Protein AF-A0A847FHI9-F1 (afdb_monomer_lite)

Radius of gyration: 24.04 Å; chains: 1; bounding box: 52×28×70 Å

pLDDT: mean 83.25, std 12.74, range [39.03, 94.62]

Structure (mmCIF, N/CA/C/O backbone):
data_AF-A0A847FHI9-F1
#
_entry.id   AF-A0A847FHI9-F1
#
loop_
_atom_site.group_PDB
_atom_site.id
_atom_site.type_symbol
_atom_site.label_atom_id
_atom_site.label_alt_id
_atom_site.label_comp_id
_atom_site.label_asym_id
_atom_site.label_entity_id
_atom_site.label_seq_id
_atom_site.pdbx_PDB_ins_code
_atom_site.Cartn_x
_atom_site.Cartn_y
_atom_site.Cartn_z
_atom_site.occupancy
_atom_site.B_iso_or_equiv
_atom_site.auth_seq_id
_atom_site.auth_comp_id
_atom_site.auth_asym_id
_atom_site.auth_atom_id
_atom_site.pdbx_PDB_model_num
ATOM 1 N N . MET A 1 1 ? -22.831 -19.021 12.401 1.00 39.03 1 MET A N 1
ATOM 2 C CA . MET A 1 1 ? -21.735 -19.438 11.482 1.00 39.03 1 MET A CA 1
ATOM 3 C C . MET A 1 1 ? -21.171 -18.267 10.655 1.00 39.03 1 MET A C 1
ATOM 5 O O . MET A 1 1 ? -21.145 -18.320 9.431 1.00 39.03 1 MET A O 1
ATOM 9 N N . LYS A 1 2 ? -20.682 -17.192 11.287 1.00 46.34 2 LYS A N 1
ATOM 10 C CA . LYS A 1 2 ? -20.332 -15.939 10.591 1.00 46.34 2 LYS A CA 1
ATOM 11 C C . LYS A 1 2 ? -18.911 -15.494 10.949 1.00 46.34 2 LYS A C 1
ATOM 13 O O . LYS A 1 2 ? -18.795 -14.559 11.717 1.00 46.34 2 LYS A O 1
ATOM 18 N N . ASN A 1 3 ? -17.845 -16.168 10.475 1.00 46.00 3 ASN A N 1
ATOM 19 C CA . ASN A 1 3 ? -16.511 -15.517 10.475 1.00 46.00 3 ASN A CA 1
ATOM 20 C C . ASN A 1 3 ? -15.322 -16.161 9.726 1.00 46.00 3 ASN A C 1
ATOM 22 O O . ASN A 1 3 ? -14.191 -15.741 9.945 1.00 46.00 3 ASN A O 1
ATOM 26 N N . ARG A 1 4 ? -15.486 -17.137 8.820 1.00 48.84 4 ARG A N 1
ATOM 27 C CA . ARG A 1 4 ? -14.307 -17.654 8.076 1.00 48.84 4 ARG A CA 1
ATOM 28 C C . ARG A 1 4 ? -13.876 -16.791 6.879 1.00 48.84 4 ARG A C 1
ATOM 30 O O . ARG A 1 4 ? -12.725 -16.875 6.467 1.00 48.84 4 ARG A O 1
ATOM 37 N N . ARG A 1 5 ? -14.748 -15.921 6.346 1.00 48.12 5 ARG A N 1
ATOM 38 C CA . ARG A 1 5 ? -14.414 -15.066 5.186 1.00 48.12 5 ARG A CA 1
ATOM 39 C C . ARG A 1 5 ? -13.543 -13.853 5.550 1.00 48.12 5 ARG A C 1
ATOM 41 O O . ARG A 1 5 ? -12.655 -13.516 4.778 1.00 48.12 5 ARG A O 1
ATOM 48 N N . SER A 1 6 ? -13.730 -13.225 6.714 1.00 48.16 6 SER A N 1
ATOM 49 C CA . SER A 1 6 ? -12.984 -12.006 7.094 1.00 48.16 6 SER A CA 1
ATOM 50 C C . SER A 1 6 ? -11.483 -12.261 7.292 1.00 48.16 6 SER A C 1
ATOM 52 O O . SER A 1 6 ? -10.657 -11.447 6.883 1.00 48.16 6 SER A O 1
ATOM 54 N N . MET A 1 7 ? -11.126 -13.430 7.832 1.00 43.97 7 MET A N 1
ATOM 55 C CA . MET A 1 7 ? -9.736 -13.842 8.047 1.00 43.97 7 MET A CA 1
ATOM 56 C C . MET A 1 7 ? -8.983 -14.071 6.725 1.00 43.97 7 MET A C 1
ATOM 58 O O . MET A 1 7 ? -7.805 -13.735 6.618 1.00 43.97 7 MET A O 1
ATOM 62 N N . PHE A 1 8 ? -9.672 -14.584 5.699 1.00 41.97 8 PHE A N 1
ATOM 63 C CA . PHE A 1 8 ? -9.103 -14.786 4.363 1.00 41.97 8 PHE A CA 1
ATOM 64 C C . PHE A 1 8 ? -8.792 -13.448 3.676 1.00 41.97 8 PHE A C 1
ATOM 66 O O . PHE A 1 8 ? -7.683 -13.250 3.187 1.00 41.97 8 PHE A O 1
ATOM 73 N N . PHE A 1 9 ? -9.721 -12.487 3.748 1.00 49.75 9 PHE A N 1
ATOM 74 C CA . PHE A 1 9 ? -9.547 -11.150 3.167 1.00 49.75 9 PHE A CA 1
ATOM 75 C C . PHE A 1 9 ? -8.418 -10.326 3.806 1.00 49.75 9 PHE A C 1
ATOM 77 O O . PHE A 1 9 ? -7.851 -9.452 3.150 1.00 49.75 9 PHE A O 1
ATOM 84 N N . TRP A 1 10 ? -8.088 -10.577 5.077 1.00 50.47 10 TRP A N 1
ATOM 85 C CA . TRP A 1 10 ? -6.962 -9.934 5.764 1.00 50.47 10 TRP A CA 1
ATOM 86 C C . TRP A 1 10 ? -5.622 -10.494 5.290 1.00 50.47 10 TRP A C 1
ATOM 88 O O . TRP A 1 10 ? -4.718 -9.730 4.945 1.00 50.47 10 TRP A O 1
ATOM 98 N N . LYS 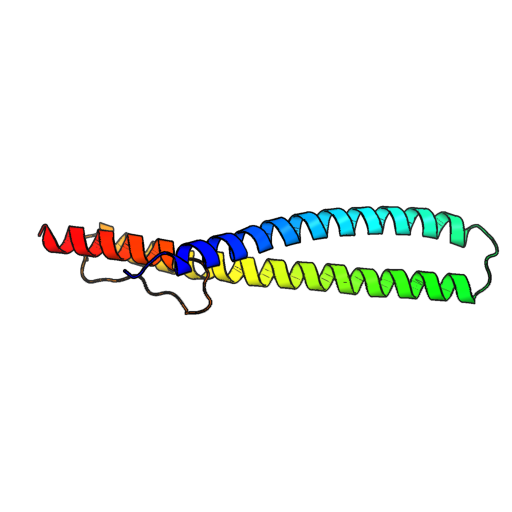A 1 11 ? -5.523 -11.828 5.199 1.00 56.81 11 LYS A N 1
ATOM 99 C CA . LYS A 1 11 ? -4.318 -12.502 4.709 1.00 56.81 11 LYS A CA 1
ATOM 100 C C . LYS A 1 11 ? -3.969 -12.051 3.297 1.00 56.81 11 LYS A C 1
ATOM 102 O O . LYS A 1 11 ? -2.819 -11.695 3.079 1.00 56.81 11 LYS A O 1
ATOM 107 N N . THR A 1 12 ? -4.944 -11.958 2.388 1.00 59.50 12 THR A N 1
ATOM 108 C CA . THR A 1 12 ? -4.736 -11.511 0.992 1.00 59.50 12 THR A CA 1
ATOM 109 C C . THR A 1 12 ? -4.261 -10.062 0.872 1.00 59.50 12 THR A C 1
ATOM 111 O O . THR A 1 12 ? -3.601 -9.681 -0.083 1.00 59.50 12 THR A O 1
ATOM 114 N N . LYS A 1 13 ? -4.619 -9.224 1.842 1.00 66.44 13 LYS A N 1
ATOM 115 C CA . LYS A 1 13 ? -4.366 -7.783 1.831 1.00 66.44 13 LYS A CA 1
ATOM 116 C C . LYS A 1 13 ? -3.017 -7.415 2.451 1.00 66.44 13 LYS A C 1
ATOM 118 O O . LYS A 1 13 ? -2.340 -6.523 1.955 1.00 66.44 13 LYS A O 1
ATOM 123 N N . PHE A 1 14 ? -2.625 -8.120 3.509 1.00 69.31 14 PHE A N 1
ATOM 124 C CA . PHE A 1 14 ? -1.298 -7.993 4.108 1.00 69.31 14 PHE A CA 1
ATOM 125 C C . PHE A 1 14 ? -0.229 -8.630 3.211 1.00 69.31 14 PHE A C 1
ATOM 127 O O . PHE A 1 14 ? 0.795 -8.006 2.959 1.00 69.31 14 PHE A O 1
ATOM 134 N N . THR A 1 15 ? -0.506 -9.803 2.624 1.00 78.19 15 THR A N 1
ATOM 135 C CA . THR A 1 15 ? 0.378 -10.415 1.607 1.00 78.19 15 THR A CA 1
ATOM 136 C C . THR A 1 15 ? 0.616 -9.501 0.411 1.00 78.19 15 THR A C 1
ATOM 138 O O . THR A 1 15 ? 1.731 -9.468 -0.092 1.00 78.19 15 THR A O 1
ATOM 141 N N . LEU A 1 16 ? -0.370 -8.695 0.006 1.00 77.88 16 LEU A N 1
ATOM 142 C CA . LEU A 1 16 ? -0.207 -7.710 -1.065 1.00 77.88 16 LEU A CA 1
ATOM 143 C C . LEU A 1 16 ? 0.847 -6.636 -0.733 1.00 77.88 16 LEU A C 1
ATOM 145 O O . LEU A 1 16 ? 1.537 -6.162 -1.627 1.00 77.88 16 LEU A O 1
ATOM 149 N N . LEU A 1 17 ? 1.024 -6.271 0.540 1.00 80.56 17 LEU A N 1
ATOM 150 C CA . LEU A 1 17 ? 2.050 -5.312 0.967 1.00 80.56 17 LEU A CA 1
ATOM 151 C C . LEU A 1 17 ? 3.458 -5.921 0.842 1.00 80.56 17 LEU A C 1
ATOM 153 O O . LEU A 1 17 ? 4.322 -5.324 0.208 1.00 80.56 17 LEU A O 1
ATOM 157 N N . PHE A 1 18 ? 3.657 -7.145 1.347 1.00 84.06 18 PHE A N 1
ATOM 158 C CA . PHE A 1 18 ? 4.920 -7.887 1.188 1.00 84.06 18 PHE A CA 1
ATOM 159 C C . PHE A 1 18 ? 5.239 -8.174 -0.276 1.00 84.06 18 PHE A C 1
ATOM 161 O O . PHE A 1 18 ? 6.383 -8.040 -0.696 1.00 84.06 18 PHE A O 1
ATOM 168 N N . PHE A 1 19 ? 4.220 -8.520 -1.059 1.00 85.19 19 PHE A N 1
ATOM 169 C CA . PHE A 1 19 ? 4.351 -8.732 -2.491 1.00 85.19 19 PHE A CA 1
ATOM 170 C C . PHE A 1 19 ? 4.809 -7.459 -3.214 1.00 85.19 19 PHE A C 1
ATOM 172 O O . PHE A 1 19 ? 5.742 -7.527 -4.007 1.00 85.19 19 PHE A O 1
ATOM 179 N N . ASN A 1 20 ? 4.233 -6.290 -2.899 1.00 84.31 20 ASN A N 1
ATOM 180 C CA . ASN A 1 20 ? 4.699 -5.020 -3.468 1.00 84.31 20 ASN A CA 1
ATOM 181 C C . ASN A 1 20 ? 6.134 -4.672 -3.039 1.00 84.31 20 ASN A C 1
ATOM 183 O O . ASN A 1 20 ? 6.892 -4.169 -3.859 1.00 84.31 20 ASN A O 1
ATOM 187 N N . ILE A 1 21 ? 6.530 -4.949 -1.789 1.00 88.88 21 ILE A N 1
ATOM 188 C CA . ILE A 1 21 ? 7.912 -4.727 -1.325 1.00 88.88 21 ILE A CA 1
ATOM 189 C C . ILE A 1 21 ? 8.889 -5.616 -2.104 1.00 88.88 21 ILE A C 1
ATOM 191 O O . ILE A 1 21 ? 9.914 -5.134 -2.580 1.00 88.88 21 ILE A O 1
ATOM 195 N N . ALA A 1 22 ? 8.560 -6.900 -2.273 1.00 88.69 22 ALA A N 1
ATOM 196 C CA . ALA A 1 22 ? 9.371 -7.825 -3.059 1.00 88.69 22 ALA A CA 1
ATOM 197 C C . ALA A 1 22 ? 9.468 -7.381 -4.528 1.00 88.69 22 ALA A C 1
ATOM 199 O O . ALA A 1 22 ? 10.562 -7.343 -5.086 1.00 88.69 22 ALA A O 1
ATOM 200 N N . LEU A 1 23 ? 8.343 -6.976 -5.129 1.00 89.38 23 LEU A N 1
ATOM 201 C CA . LEU A 1 23 ? 8.303 -6.413 -6.480 1.00 89.38 23 LEU A CA 1
ATOM 202 C C . LEU A 1 23 ? 9.158 -5.154 -6.611 1.00 89.38 23 LEU A C 1
ATOM 204 O O . LEU A 1 23 ? 9.869 -5.020 -7.598 1.00 89.38 23 LEU A O 1
ATOM 208 N N . LEU A 1 24 ? 9.117 -4.251 -5.629 1.00 89.88 24 LEU A N 1
ATOM 209 C CA . LEU A 1 24 ? 9.944 -3.049 -5.628 1.00 89.88 24 LEU A CA 1
ATOM 210 C C . LEU A 1 24 ? 11.433 -3.409 -5.573 1.00 89.88 24 LEU A C 1
ATOM 212 O O . LEU A 1 24 ? 12.219 -2.839 -6.321 1.00 89.88 24 LEU A O 1
ATOM 216 N N . GLY A 1 25 ? 11.818 -4.384 -4.745 1.00 89.88 25 GLY A N 1
ATOM 217 C CA . GLY A 1 25 ? 13.197 -4.875 -4.677 1.00 89.88 25 GLY A CA 1
ATOM 218 C C . GLY A 1 25 ? 13.681 -5.463 -6.005 1.00 89.88 25 GLY A C 1
ATOM 219 O O . GLY A 1 25 ? 14.751 -5.096 -6.487 1.00 89.88 25 GLY A O 1
ATOM 220 N N . ILE A 1 26 ? 12.862 -6.312 -6.635 1.00 91.44 26 ILE A N 1
ATOM 221 C CA . ILE A 1 26 ? 13.138 -6.851 -7.977 1.00 91.44 26 ILE A CA 1
ATOM 222 C C . ILE A 1 26 ? 13.241 -5.711 -8.991 1.00 91.44 26 ILE A C 1
ATOM 224 O O . ILE A 1 26 ? 14.152 -5.701 -9.815 1.00 91.44 26 ILE A O 1
ATOM 228 N N . ALA A 1 27 ? 12.345 -4.726 -8.915 1.00 90.00 27 ALA A N 1
ATOM 229 C CA . ALA A 1 27 ? 12.344 -3.621 -9.852 1.00 90.00 27 ALA A CA 1
ATOM 230 C C . ALA A 1 27 ? 13.618 -2.773 -9.732 1.00 90.00 27 ALA A C 1
ATOM 232 O O . ALA A 1 27 ? 14.261 -2.480 -10.734 1.00 90.00 27 ALA A O 1
ATOM 233 N N . LEU A 1 28 ? 14.044 -2.443 -8.512 1.00 89.00 28 LEU A N 1
ATOM 234 C CA . LEU A 1 28 ? 15.294 -1.718 -8.272 1.00 89.00 28 LEU A CA 1
ATOM 235 C C . LEU A 1 28 ? 16.520 -2.503 -8.756 1.00 89.00 28 LEU A C 1
ATOM 237 O O . LEU A 1 28 ? 17.427 -1.916 -9.344 1.00 89.00 28 LEU A O 1
ATOM 241 N N . PHE A 1 29 ? 16.531 -3.826 -8.568 1.00 90.69 29 PHE A N 1
ATOM 242 C CA . PHE A 1 29 ? 17.583 -4.686 -9.106 1.00 90.69 29 PHE A CA 1
ATOM 243 C C . PHE A 1 29 ? 17.623 -4.644 -10.640 1.00 90.69 29 PHE A C 1
ATOM 245 O O . PHE A 1 29 ? 18.680 -4.418 -11.226 1.00 90.69 29 PHE A O 1
ATOM 252 N N . CYS A 1 30 ? 16.472 -4.785 -11.301 1.00 88.62 30 CYS A N 1
ATOM 253 C CA . CYS A 1 30 ? 16.372 -4.663 -12.754 1.00 88.62 30 CYS A CA 1
ATOM 254 C C . CYS A 1 30 ? 16.804 -3.277 -13.253 1.00 88.62 30 CYS A C 1
ATOM 256 O O . CYS A 1 30 ? 17.464 -3.200 -14.282 1.00 88.62 30 CYS A O 1
ATOM 258 N N . LEU A 1 31 ? 16.502 -2.199 -12.521 1.00 88.00 31 LEU A N 1
ATOM 259 C CA . LEU A 1 31 ? 16.968 -0.851 -12.860 1.00 88.00 31 LEU A CA 1
ATOM 260 C C . LEU A 1 31 ? 18.498 -0.771 -12.837 1.00 88.00 31 LEU A C 1
ATOM 262 O O . LEU A 1 31 ? 19.092 -0.226 -13.762 1.00 88.00 31 LEU A O 1
ATOM 266 N N . ALA A 1 32 ? 19.143 -1.354 -11.824 1.00 88.25 32 ALA A N 1
ATOM 267 C CA . ALA A 1 32 ? 20.602 -1.411 -11.748 1.00 88.25 32 ALA A CA 1
ATOM 268 C C . ALA A 1 32 ? 21.212 -2.223 -12.907 1.00 88.25 32 ALA A C 1
ATOM 270 O O . ALA A 1 32 ? 22.216 -1.811 -13.490 1.00 88.25 32 ALA A O 1
ATOM 271 N N . VAL A 1 33 ? 20.581 -3.344 -13.279 1.00 88.75 33 VAL A N 1
ATOM 272 C CA . VAL A 1 33 ? 20.988 -4.155 -14.438 1.00 88.75 33 VAL A CA 1
ATOM 273 C C . VAL A 1 33 ? 20.832 -3.371 -15.740 1.00 88.75 33 VAL A C 1
ATOM 275 O O . VAL A 1 33 ? 21.764 -3.351 -16.542 1.00 88.75 33 VAL A O 1
ATOM 278 N N . PHE A 1 34 ? 19.698 -2.694 -15.946 1.00 86.88 34 PHE A N 1
ATOM 279 C CA . PHE A 1 34 ? 19.491 -1.847 -17.119 1.00 86.88 34 PHE A CA 1
ATOM 280 C C . PHE A 1 34 ? 20.520 -0.730 -17.174 1.00 86.88 34 PHE A C 1
ATOM 282 O O . PHE A 1 34 ? 21.179 -0.592 -18.193 1.00 86.88 34 PHE A O 1
ATOM 289 N N . TYR A 1 35 ? 20.769 -0.022 -16.077 1.00 86.12 35 TYR A N 1
ATOM 290 C CA . TYR A 1 35 ? 21.797 1.013 -16.046 1.00 86.12 35 TYR A CA 1
ATOM 291 C C . TYR A 1 35 ? 23.179 0.482 -16.482 1.00 86.12 35 TYR A C 1
ATOM 293 O O . TYR A 1 35 ? 23.858 1.108 -17.297 1.00 86.12 35 TYR A O 1
ATOM 301 N N . GLY A 1 36 ? 23.577 -0.705 -16.007 1.00 86.00 36 GLY A N 1
ATOM 302 C CA . GLY A 1 36 ? 24.824 -1.356 -16.424 1.00 86.00 36 GLY A CA 1
ATOM 303 C C . GLY A 1 36 ? 24.850 -1.731 -17.911 1.00 86.00 36 GLY A C 1
ATOM 304 O O . GLY A 1 36 ? 25.820 -1.434 -18.608 1.00 86.00 36 GLY A O 1
ATOM 305 N N . LEU A 1 37 ? 23.773 -2.337 -18.419 1.00 84.25 37 LEU A N 1
ATOM 306 C CA . LEU A 1 37 ? 23.644 -2.689 -19.837 1.00 84.25 37 LEU A CA 1
ATOM 307 C C . LEU A 1 37 ? 23.598 -1.453 -20.737 1.00 84.25 37 LEU A C 1
ATOM 309 O O . LEU A 1 37 ? 24.218 -1.452 -21.794 1.00 84.25 37 LEU A O 1
ATOM 313 N N . GLY A 1 38 ? 22.912 -0.396 -20.309 1.00 81.69 38 GLY A N 1
ATOM 314 C CA . GLY A 1 38 ? 22.815 0.872 -21.018 1.00 81.69 38 GLY A CA 1
ATOM 315 C C . GLY A 1 38 ? 24.186 1.492 -21.231 1.00 81.69 38 GLY A C 1
ATOM 316 O O . GLY A 1 38 ? 24.502 1.879 -22.350 1.00 81.69 38 GLY A O 1
ATOM 317 N N . ARG A 1 39 ? 25.046 1.484 -20.202 1.00 81.62 39 ARG A N 1
ATOM 318 C CA . ARG A 1 39 ? 26.436 1.958 -20.313 1.00 81.62 39 ARG A CA 1
ATOM 319 C C . ARG A 1 39 ? 27.196 1.203 -21.405 1.00 81.62 39 ARG A C 1
ATOM 321 O O . ARG A 1 39 ? 27.714 1.842 -22.317 1.00 81.62 39 ARG A O 1
ATOM 328 N N . ILE A 1 40 ? 27.144 -0.130 -21.387 1.00 80.69 40 ILE A N 1
ATOM 329 C CA . ILE A 1 40 ? 27.782 -0.977 -22.407 1.00 80.69 40 ILE A CA 1
ATOM 330 C C . ILE A 1 40 ? 27.201 -0.678 -23.799 1.00 80.69 40 ILE A C 1
ATOM 332 O O . ILE A 1 40 ? 27.941 -0.431 -24.743 1.00 80.69 40 ILE A O 1
ATOM 336 N N . LEU A 1 41 ? 25.877 -0.639 -23.945 1.00 75.12 41 LEU A N 1
ATOM 337 C CA . LEU A 1 41 ? 25.214 -0.389 -25.230 1.00 75.12 41 LEU A CA 1
ATOM 338 C C . LEU A 1 41 ? 25.489 1.018 -25.783 1.00 75.12 41 LEU A C 1
ATOM 340 O O . LEU A 1 41 ? 25.499 1.208 -26.995 1.00 75.12 41 LEU A O 1
ATOM 344 N N . THR A 1 42 ? 25.707 2.014 -24.925 1.00 71.00 42 THR A N 1
ATOM 345 C CA . THR A 1 42 ? 26.026 3.381 -25.367 1.00 71.00 42 THR A CA 1
ATOM 346 C C . THR A 1 42 ? 27.479 3.559 -25.795 1.00 71.00 42 THR A C 1
ATOM 348 O O . THR A 1 42 ? 27.745 4.411 -26.643 1.00 71.00 42 THR A O 1
ATOM 351 N N . GLU A 1 43 ? 28.395 2.758 -25.243 1.00 77.50 43 GLU A N 1
ATOM 352 C CA . GLU A 1 43 ? 29.825 2.766 -25.585 1.00 77.50 43 GLU A CA 1
ATOM 353 C C . GLU A 1 43 ? 30.110 2.096 -26.937 1.00 77.50 43 GLU A C 1
ATOM 355 O O . GLU A 1 43 ? 31.069 2.456 -27.615 1.00 77.50 43 GLU A O 1
ATOM 360 N N . TYR A 1 44 ? 29.250 1.178 -27.375 1.00 72.31 44 TYR A N 1
ATOM 361 C CA . TYR A 1 44 ? 29.304 0.592 -28.714 1.00 72.31 44 TYR A CA 1
ATOM 362 C C . TYR A 1 44 ? 28.483 1.425 -29.724 1.00 72.31 44 TYR A C 1
ATOM 364 O O . TYR A 1 44 ? 27.454 2.027 -29.391 1.00 72.31 44 TYR A O 1
ATOM 372 N N . GLU A 1 45 ? 28.897 1.441 -30.997 1.00 76.44 45 GLU A N 1
ATOM 373 C CA . GLU A 1 45 ? 28.192 2.115 -32.107 1.00 76.44 45 GLU A CA 1
ATOM 374 C C . GLU A 1 45 ? 26.899 1.383 -32.529 1.00 76.44 45 GLU A C 1
ATOM 376 O O . GLU A 1 45 ? 26.666 1.064 -33.694 1.00 76.44 45 GLU A O 1
ATOM 381 N N . TYR A 1 46 ? 26.015 1.091 -31.574 1.00 77.88 46 TYR A N 1
ATOM 382 C CA . TYR A 1 46 ? 24.694 0.553 -31.873 1.00 77.88 46 TYR A CA 1
ATOM 383 C C . TYR A 1 46 ? 23.844 1.567 -32.642 1.00 77.88 46 TYR A C 1
ATOM 385 O O . TYR A 1 46 ? 23.835 2.764 -32.337 1.00 77.88 46 TYR A O 1
ATOM 393 N N . SER A 1 47 ? 23.063 1.057 -33.600 1.00 85.88 47 SER A N 1
ATOM 394 C CA . SER A 1 47 ? 22.155 1.862 -34.421 1.00 85.88 47 SER A CA 1
ATOM 395 C C . SER A 1 47 ? 21.170 2.676 -33.571 1.00 85.88 47 SER A C 1
ATOM 397 O O . SER A 1 47 ? 20.723 2.214 -32.516 1.00 85.88 47 SER A O 1
ATOM 399 N N . LEU A 1 48 ? 20.746 3.833 -34.085 1.00 83.88 48 LEU A N 1
ATOM 400 C CA . LEU A 1 48 ? 19.804 4.748 -33.429 1.00 83.88 48 LEU A CA 1
ATOM 401 C C . LEU A 1 48 ? 18.532 4.056 -32.898 1.00 83.88 48 LEU A C 1
ATOM 403 O O . LEU A 1 48 ? 18.068 4.386 -31.808 1.00 83.88 48 LEU A O 1
ATOM 407 N N . GLY A 1 49 ? 17.996 3.069 -33.625 1.00 86.38 49 GLY A N 1
ATOM 408 C CA . GLY A 1 49 ? 16.789 2.338 -33.222 1.00 86.38 49 GLY A CA 1
ATOM 409 C C . GLY A 1 49 ? 16.941 1.585 -31.897 1.00 86.38 49 GLY A C 1
ATOM 410 O O . GLY A 1 49 ? 16.046 1.638 -31.057 1.00 86.38 49 GLY A O 1
ATOM 411 N N . TRP A 1 50 ? 18.097 0.956 -31.662 1.00 83.69 50 TRP A N 1
ATOM 412 C CA . TRP A 1 50 ? 18.386 0.255 -30.405 1.00 83.69 50 TRP A CA 1
ATOM 413 C C . TRP A 1 50 ? 18.498 1.222 -29.226 1.00 83.69 50 TRP A C 1
ATOM 415 O O . TRP A 1 50 ? 17.964 0.943 -28.156 1.00 83.69 50 TRP A O 1
ATOM 425 N N . ARG A 1 51 ? 19.121 2.390 -29.436 1.00 82.00 51 ARG A N 1
ATOM 426 C CA . ARG A 1 51 ? 19.233 3.439 -28.408 1.00 82.00 51 ARG A CA 1
ATOM 427 C C . ARG A 1 51 ? 17.856 3.974 -28.008 1.00 82.00 51 ARG A C 1
ATOM 429 O O . ARG A 1 51 ? 17.558 4.075 -26.823 1.00 82.00 51 ARG A O 1
ATOM 436 N N . LEU A 1 52 ? 16.995 4.254 -28.990 1.00 85.62 52 LEU A N 1
ATOM 437 C CA . LEU A 1 52 ? 15.622 4.704 -28.741 1.00 85.62 52 LEU A CA 1
ATOM 438 C C . LEU A 1 52 ? 14.779 3.628 -28.046 1.00 85.62 52 LEU A C 1
ATOM 440 O O . LEU A 1 52 ? 14.071 3.936 -27.090 1.00 85.62 52 LEU A O 1
ATOM 444 N N . GLY A 1 53 ? 14.881 2.369 -28.483 1.00 88.31 53 GLY A N 1
ATOM 445 C CA . GLY A 1 53 ? 14.189 1.250 -27.843 1.00 88.31 53 GLY A CA 1
ATOM 446 C C . GLY A 1 53 ? 14.596 1.072 -26.379 1.00 88.31 53 GLY A C 1
ATOM 447 O O . GLY A 1 53 ? 13.741 0.847 -25.525 1.00 88.31 53 GLY A O 1
ATOM 448 N N . PHE A 1 54 ? 15.883 1.248 -26.079 1.00 86.06 54 PHE A N 1
ATOM 449 C CA . PHE A 1 54 ? 16.405 1.162 -24.720 1.00 86.06 54 PHE A CA 1
ATOM 450 C C . PHE A 1 54 ? 15.883 2.289 -23.816 1.00 86.06 54 PHE A C 1
ATOM 452 O O . PHE A 1 54 ? 15.388 2.019 -22.725 1.00 86.06 54 PHE A O 1
ATOM 459 N N . ILE A 1 55 ? 15.882 3.537 -24.296 1.00 85.69 55 ILE A N 1
ATOM 460 C CA . ILE A 1 55 ? 15.323 4.680 -23.549 1.00 85.69 55 ILE A CA 1
ATOM 461 C C . ILE A 1 55 ? 13.821 4.487 -23.288 1.00 85.69 55 ILE A C 1
ATOM 463 O O . ILE A 1 55 ? 13.342 4.729 -22.180 1.00 85.69 55 ILE A O 1
ATOM 467 N N . LEU A 1 56 ? 13.059 4.024 -24.285 1.00 90.19 56 LEU A N 1
ATOM 468 C CA . LEU A 1 56 ? 11.627 3.749 -24.117 1.00 90.19 56 LEU A CA 1
ATOM 469 C C . LEU A 1 56 ? 11.371 2.655 -23.072 1.00 90.19 56 LEU A C 1
ATOM 471 O O . LEU A 1 56 ? 10.430 2.772 -22.284 1.00 90.19 56 LEU A O 1
ATOM 475 N N . LEU A 1 57 ? 12.217 1.620 -23.041 1.00 88.44 57 LEU A N 1
ATOM 476 C CA . LEU A 1 57 ? 12.170 0.574 -22.023 1.00 88.44 57 LEU A CA 1
ATOM 477 C C . LEU A 1 57 ? 12.417 1.152 -20.622 1.00 88.44 57 LEU A C 1
ATOM 479 O O . LEU A 1 57 ? 11.634 0.869 -19.716 1.00 88.44 57 LEU A O 1
ATOM 483 N N . GLU A 1 58 ? 13.443 1.989 -20.445 1.00 86.44 58 GLU A N 1
ATOM 484 C CA . GLU A 1 58 ? 13.748 2.637 -19.160 1.00 86.44 58 GLU A CA 1
ATOM 485 C C . GLU A 1 58 ? 12.599 3.528 -18.670 1.00 86.44 58 GLU A C 1
ATOM 487 O O . GLU A 1 58 ? 12.191 3.437 -17.510 1.00 86.44 58 GLU A O 1
ATOM 492 N N . VAL A 1 59 ? 12.017 4.343 -19.555 1.00 89.12 59 VAL A N 1
ATOM 493 C CA . VAL A 1 59 ? 10.865 5.199 -19.225 1.00 89.12 59 VAL A CA 1
ATOM 494 C C . VAL A 1 59 ? 9.649 4.356 -18.833 1.00 89.12 59 VAL A C 1
ATOM 496 O O . VAL A 1 59 ? 8.996 4.636 -17.824 1.00 89.12 59 VAL A O 1
ATOM 499 N N . GLY A 1 60 ? 9.354 3.291 -19.585 1.00 89.12 60 GLY A N 1
ATOM 500 C CA . GLY A 1 60 ? 8.278 2.358 -19.244 1.00 89.12 60 GLY A CA 1
ATOM 501 C C . GLY A 1 60 ? 8.502 1.698 -17.882 1.00 89.12 60 GLY A C 1
ATOM 502 O O . GLY A 1 60 ? 7.577 1.570 -17.075 1.00 89.12 60 GLY A O 1
ATOM 503 N N . PHE A 1 61 ? 9.752 1.352 -17.587 1.00 87.62 61 PHE A N 1
ATOM 504 C CA . PHE A 1 61 ? 10.146 0.748 -16.326 1.00 87.62 61 PHE A CA 1
ATOM 505 C C . PHE A 1 61 ? 10.026 1.712 -15.135 1.00 87.62 61 PHE A C 1
ATOM 507 O O . PHE A 1 61 ? 9.537 1.325 -14.071 1.00 87.62 61 PHE A O 1
ATOM 514 N N . MET A 1 62 ? 10.367 2.991 -15.316 1.00 87.75 62 MET A N 1
ATOM 515 C CA . MET A 1 62 ? 10.097 4.032 -14.318 1.00 87.75 62 MET A CA 1
ATOM 516 C C . MET A 1 62 ? 8.597 4.160 -14.022 1.00 87.75 62 MET A C 1
ATOM 518 O O . MET A 1 62 ? 8.203 4.233 -12.856 1.00 87.75 62 MET A O 1
ATOM 522 N N . GLY A 1 63 ? 7.749 4.121 -15.056 1.00 91.12 63 GLY A N 1
ATOM 523 C CA . GLY A 1 63 ? 6.292 4.115 -14.893 1.00 91.12 63 GLY A CA 1
ATOM 524 C C . GLY A 1 63 ? 5.792 2.911 -14.085 1.00 91.12 63 GLY A C 1
ATOM 525 O O . GLY A 1 63 ? 4.940 3.055 -13.203 1.00 91.12 63 GLY A O 1
ATOM 526 N N . PHE A 1 64 ? 6.373 1.732 -14.319 1.00 88.38 64 PHE A N 1
ATOM 527 C CA . PHE A 1 64 ? 6.077 0.528 -13.544 1.00 88.38 64 PHE A CA 1
ATOM 528 C C . PHE A 1 64 ? 6.442 0.690 -12.060 1.00 88.38 64 PHE A C 1
ATOM 530 O O . PHE A 1 64 ? 5.590 0.452 -11.200 1.00 88.38 64 PHE A O 1
ATOM 537 N N . ILE A 1 65 ? 7.647 1.180 -11.742 1.00 89.50 65 ILE A N 1
ATOM 538 C CA . ILE A 1 65 ? 8.059 1.465 -10.354 1.00 89.50 65 ILE A CA 1
ATOM 539 C C . ILE A 1 65 ? 7.092 2.451 -9.692 1.00 89.50 65 ILE A C 1
ATOM 541 O O . ILE A 1 65 ? 6.631 2.218 -8.573 1.00 89.50 65 ILE A O 1
ATOM 545 N N . PHE A 1 66 ? 6.734 3.528 -10.391 1.00 91.88 66 PHE A N 1
ATOM 546 C CA . PHE A 1 66 ? 5.813 4.534 -9.870 1.00 91.88 66 PHE A CA 1
ATOM 547 C C . PHE A 1 66 ? 4.440 3.940 -9.520 1.00 91.88 66 PHE A C 1
ATOM 549 O O . PHE A 1 66 ? 3.874 4.245 -8.468 1.00 91.88 66 PHE A O 1
ATOM 556 N N . SER A 1 67 ? 3.931 3.019 -10.345 1.00 90.31 67 SER A N 1
ATOM 557 C CA . SER A 1 67 ? 2.673 2.315 -10.069 1.00 90.31 67 SER A CA 1
ATOM 558 C C . SER A 1 67 ? 2.736 1.454 -8.796 1.00 90.31 67 SER A C 1
ATOM 560 O O . SER A 1 67 ? 1.788 1.457 -8.001 1.00 90.31 67 SER A O 1
ATOM 562 N N . ILE A 1 68 ? 3.870 0.783 -8.546 1.00 90.69 68 ILE A N 1
ATOM 563 C CA . ILE A 1 68 ? 4.105 0.000 -7.324 1.00 90.69 68 ILE A CA 1
ATOM 564 C C . ILE A 1 68 ? 4.126 0.927 -6.106 1.00 90.69 68 ILE A C 1
ATOM 566 O O . ILE A 1 68 ? 3.479 0.633 -5.099 1.00 90.69 68 ILE A O 1
ATOM 570 N N . LEU A 1 69 ? 4.807 2.072 -6.199 1.00 90.06 69 LEU A N 1
ATOM 571 C CA . LEU A 1 69 ? 4.877 3.045 -5.107 1.00 90.06 69 LEU A CA 1
ATOM 572 C C . LEU A 1 69 ? 3.495 3.603 -4.745 1.00 90.06 69 LEU A C 1
ATOM 574 O O . LEU A 1 69 ? 3.143 3.644 -3.565 1.00 90.06 69 LEU A O 1
ATOM 578 N N . ILE A 1 70 ? 2.675 3.961 -5.740 1.00 92.25 70 ILE A N 1
ATOM 579 C CA . ILE A 1 70 ? 1.288 4.396 -5.509 1.00 92.25 70 ILE A CA 1
ATOM 580 C C . ILE A 1 70 ? 0.485 3.288 -4.822 1.00 92.25 70 ILE A C 1
ATOM 582 O O . ILE A 1 70 ? -0.223 3.544 -3.846 1.00 92.25 70 ILE A O 1
ATOM 586 N N . SER A 1 71 ? 0.600 2.050 -5.306 1.00 89.38 71 SER A N 1
ATOM 587 C CA . SER A 1 71 ? -0.070 0.886 -4.719 1.00 89.38 71 SER A CA 1
ATOM 588 C C . SER A 1 71 ? 0.314 0.699 -3.245 1.00 89.38 71 SER A C 1
ATOM 590 O O . SER A 1 71 ? -0.567 0.603 -2.383 1.00 89.38 71 SER A O 1
ATOM 592 N N . MET A 1 72 ? 1.613 0.751 -2.924 1.00 89.06 72 MET A N 1
ATOM 593 C CA . MET A 1 72 ? 2.113 0.677 -1.547 1.00 89.06 72 MET A CA 1
ATOM 594 C C . MET A 1 72 ? 1.571 1.808 -0.678 1.00 89.06 72 MET A C 1
ATOM 596 O O . MET A 1 72 ? 1.066 1.549 0.415 1.00 89.06 72 MET A O 1
ATOM 600 N N . PHE A 1 73 ? 1.624 3.047 -1.169 1.00 89.44 73 PHE A N 1
ATOM 601 C CA . PHE A 1 73 ? 1.118 4.211 -0.448 1.00 89.44 73 PHE A CA 1
ATOM 602 C C . PHE A 1 73 ? -0.375 4.072 -0.121 1.00 89.44 73 PHE A C 1
ATOM 604 O O . PHE A 1 73 ? -0.788 4.275 1.021 1.00 89.44 73 PHE A O 1
ATOM 611 N N . LEU A 1 74 ? -1.192 3.657 -1.094 1.00 87.62 74 LEU A N 1
ATOM 612 C CA . LEU A 1 74 ? -2.632 3.469 -0.903 1.00 87.62 74 LEU A CA 1
ATOM 613 C C . LEU A 1 74 ? -2.948 2.382 0.126 1.00 87.62 74 LEU A C 1
ATOM 615 O O . LEU A 1 74 ? -3.882 2.533 0.919 1.00 87.62 74 LEU A O 1
ATOM 619 N N . VAL A 1 75 ? -2.197 1.281 0.113 1.00 87.50 75 VAL A N 1
ATOM 620 C CA . VAL A 1 75 ? -2.349 0.202 1.094 1.00 87.50 75 VAL A CA 1
ATOM 621 C C . VAL A 1 75 ? -1.957 0.695 2.484 1.00 87.50 75 VAL A C 1
ATOM 623 O O . VAL A 1 75 ? -2.729 0.534 3.431 1.00 87.50 75 VAL A O 1
ATOM 626 N N . LEU A 1 76 ? -0.806 1.356 2.602 1.00 87.81 76 LEU A N 1
ATOM 627 C CA . LEU A 1 76 ? -0.296 1.862 3.871 1.00 87.81 76 LEU A CA 1
ATOM 628 C C . LEU A 1 76 ? -1.243 2.898 4.488 1.00 87.81 76 LEU A C 1
ATOM 630 O O . LEU A 1 76 ? -1.596 2.794 5.662 1.00 87.81 76 LEU A O 1
ATOM 634 N N . HIS A 1 77 ? -1.748 3.836 3.686 1.00 85.94 77 HIS A N 1
ATOM 635 C CA . HIS A 1 77 ? -2.702 4.848 4.137 1.00 85.94 77 HIS A CA 1
ATOM 636 C C . HIS A 1 77 ? -4.007 4.220 4.660 1.00 85.94 77 HIS A C 1
ATOM 638 O O . HIS A 1 77 ? -4.613 4.727 5.607 1.00 85.94 77 HIS A O 1
ATOM 644 N N . ARG A 1 78 ? -4.467 3.104 4.083 1.00 85.69 78 ARG A N 1
ATOM 645 C CA . ARG A 1 78 ? -5.673 2.389 4.554 1.00 85.69 78 ARG A CA 1
ATOM 646 C C . ARG A 1 78 ? -5.453 1.589 5.842 1.00 85.69 78 ARG A C 1
ATOM 648 O O . ARG A 1 78 ? -6.435 1.152 6.447 1.00 85.69 78 ARG A O 1
ATOM 655 N N . ILE A 1 79 ? -4.200 1.376 6.242 1.00 86.50 79 ILE A N 1
ATOM 656 C CA . ILE A 1 79 ? -3.826 0.739 7.511 1.00 86.50 79 ILE A CA 1
ATOM 657 C C . ILE A 1 79 ? -3.583 1.805 8.580 1.00 86.50 79 ILE A C 1
ATOM 659 O O . ILE A 1 79 ? -4.190 1.735 9.643 1.00 86.50 79 ILE A O 1
ATOM 663 N N . LEU A 1 80 ? -2.742 2.801 8.290 1.00 88.00 80 LEU A N 1
ATOM 664 C CA . LEU A 1 80 ? -2.341 3.828 9.254 1.00 88.00 80 LEU A CA 1
ATOM 665 C C . LEU A 1 80 ? -3.422 4.892 9.481 1.00 88.00 80 LEU A C 1
ATOM 667 O O . LEU A 1 80 ? -3.598 5.355 10.601 1.00 88.00 80 LEU A O 1
ATOM 671 N N . GLY A 1 81 ? -4.195 5.252 8.453 1.00 86.38 81 GLY A N 1
ATOM 672 C CA . GLY A 1 81 ? -5.224 6.296 8.539 1.00 86.38 81 GLY A CA 1
ATOM 673 C C . GLY A 1 81 ? -6.290 6.122 9.641 1.00 86.38 81 GLY A C 1
ATOM 674 O O . GLY A 1 81 ? -6.748 7.125 10.193 1.00 86.38 81 GLY A O 1
ATOM 675 N N . PRO A 1 82 ? -6.750 4.903 9.975 1.00 89.81 82 PRO A N 1
ATOM 676 C CA . PRO A 1 82 ? -7.646 4.691 11.116 1.00 89.81 82 PRO A CA 1
ATOM 677 C C . PRO A 1 82 ? -6.962 4.635 12.495 1.00 89.81 82 PRO A C 1
ATOM 679 O O . PRO A 1 82 ? -7.676 4.751 13.489 1.00 89.81 82 PRO A O 1
ATOM 682 N N . LEU A 1 83 ? -5.633 4.478 12.596 1.00 91.06 83 LEU A N 1
ATOM 683 C CA . LEU A 1 83 ? -4.951 4.291 13.889 1.00 91.06 83 LEU A CA 1
ATOM 684 C C . LEU A 1 83 ? -5.132 5.465 14.867 1.00 91.06 83 LEU A C 1
ATOM 686 O O . LEU A 1 83 ? -5.528 5.192 15.998 1.00 91.06 83 LEU A O 1
ATOM 690 N N . PRO A 1 84 ? -4.975 6.744 14.465 1.00 90.19 84 PRO A N 1
ATOM 691 C CA . PRO A 1 84 ? -5.162 7.861 15.396 1.00 90.19 84 PRO A CA 1
ATOM 692 C C . PRO A 1 84 ? -6.585 7.933 15.968 1.00 90.19 84 PRO A C 1
ATOM 694 O O . PRO A 1 84 ? -6.788 8.322 17.112 1.00 90.19 84 PRO A O 1
ATOM 697 N N . ARG A 1 85 ? -7.589 7.510 15.183 1.00 88.12 85 ARG A N 1
ATOM 698 C CA . ARG A 1 85 ? -8.989 7.442 15.636 1.00 88.12 85 ARG A CA 1
ATOM 699 C C . ARG A 1 85 ? -9.222 6.310 16.630 1.00 88.12 85 ARG A C 1
ATOM 701 O O . ARG A 1 85 ? -10.033 6.455 17.539 1.00 88.12 85 ARG A O 1
ATOM 708 N N . ILE A 1 86 ? -8.541 5.181 16.447 1.00 92.62 86 ILE A N 1
ATOM 709 C CA . ILE A 1 86 ? -8.579 4.084 17.417 1.00 92.62 86 ILE A CA 1
ATOM 710 C C . ILE A 1 86 ? -7.976 4.555 18.733 1.00 92.62 86 ILE A C 1
ATOM 712 O O . ILE A 1 86 ? -8.604 4.383 19.771 1.00 92.62 86 ILE A O 1
ATOM 716 N N . GLU A 1 87 ? -6.800 5.177 18.675 1.00 93.44 87 GLU A N 1
ATOM 717 C CA . GLU A 1 87 ? -6.091 5.688 19.844 1.00 93.44 87 GLU A CA 1
ATOM 718 C C . GLU A 1 87 ? -6.951 6.676 20.638 1.00 93.44 87 GLU A C 1
ATOM 720 O O . GLU A 1 87 ? -7.183 6.452 21.823 1.00 93.44 87 GLU A O 1
ATOM 725 N N . SER A 1 88 ? -7.531 7.685 19.976 1.00 92.88 88 SER A N 1
ATOM 726 C CA . SER A 1 88 ? -8.363 8.687 20.651 1.00 92.88 88 SER A CA 1
ATOM 727 C C . SER A 1 88 ? -9.581 8.080 21.351 1.00 92.88 88 SER A C 1
ATOM 729 O O . SER A 1 88 ? -9.911 8.462 22.471 1.00 92.88 88 SER A O 1
ATOM 731 N N . VAL A 1 89 ? -10.257 7.116 20.712 1.00 92.56 89 VAL A N 1
ATOM 732 C CA . VAL A 1 89 ? -11.413 6.439 21.322 1.00 92.56 89 VAL A CA 1
ATOM 733 C C . VAL A 1 89 ? -10.969 5.573 22.497 1.00 92.56 89 VAL A C 1
ATOM 735 O O . VAL A 1 89 ? -11.625 5.569 23.535 1.00 92.56 89 VAL A O 1
ATOM 738 N N . LEU A 1 90 ? -9.848 4.863 22.362 1.00 93.50 90 LEU A N 1
ATOM 739 C CA . LEU A 1 90 ? -9.329 4.012 23.424 1.00 93.50 90 LEU A CA 1
ATOM 740 C C . LEU A 1 90 ? -8.908 4.838 24.648 1.00 93.50 90 LEU A C 1
ATOM 742 O O . LEU A 1 90 ? -9.181 4.424 25.770 1.00 93.50 90 LEU A O 1
ATOM 746 N N . SER A 1 91 ? -8.323 6.024 24.452 1.00 94.62 91 SER A N 1
ATOM 747 C CA . SER A 1 91 ? -8.007 6.952 25.544 1.00 94.62 91 SER A CA 1
ATOM 748 C C . SER A 1 91 ? -9.248 7.362 26.341 1.00 94.62 91 SER A C 1
ATOM 750 O O . SER A 1 91 ? -9.198 7.394 27.568 1.00 94.62 91 SER A O 1
ATOM 752 N N . GLU A 1 92 ? -10.373 7.634 25.679 1.00 93.50 92 GLU A N 1
ATOM 753 C CA . GLU A 1 92 ? -11.631 7.973 26.359 1.00 93.50 92 GLU A CA 1
ATOM 754 C C . GLU A 1 92 ? -12.262 6.769 27.072 1.00 93.50 92 GLU A C 1
ATOM 756 O O . GLU A 1 92 ? -12.780 6.899 28.184 1.00 93.50 92 GLU A O 1
ATOM 761 N N . VAL A 1 93 ? -12.152 5.573 26.486 1.00 92.31 93 VAL A N 1
ATOM 762 C CA . VAL A 1 93 ? -12.561 4.327 27.151 1.00 92.31 93 VAL A CA 1
ATOM 763 C C . VAL A 1 93 ? -11.747 4.107 28.426 1.00 92.31 93 VAL A C 1
ATOM 765 O O . VAL A 1 93 ? -12.329 3.800 29.462 1.00 92.31 93 VAL A O 1
ATOM 768 N N . ILE A 1 94 ? -10.426 4.317 28.384 1.00 91.25 94 ILE A N 1
ATOM 769 C CA . ILE A 1 94 ? -9.538 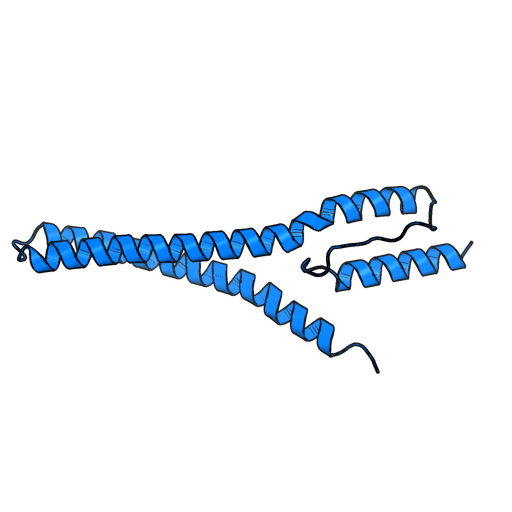4.183 29.553 1.00 91.25 94 ILE A CA 1
ATOM 770 C C . ILE A 1 94 ? -9.910 5.186 30.657 1.00 91.25 94 ILE A C 1
ATOM 772 O O . ILE A 1 94 ? -9.828 4.850 31.836 1.00 91.25 94 ILE A O 1
ATOM 776 N N . LYS A 1 95 ? -10.390 6.385 30.302 1.00 93.50 95 LYS A N 1
ATOM 777 C CA . LYS A 1 95 ? -10.922 7.377 31.259 1.00 93.50 95 LYS A CA 1
ATOM 778 C C . LYS A 1 95 ? -12.282 6.988 31.864 1.00 93.50 95 LYS A C 1
ATOM 780 O O . LYS A 1 95 ? -12.814 7.723 32.691 1.00 93.50 95 LYS A O 1
ATOM 785 N N . GLY A 1 96 ? -12.854 5.846 31.476 1.00 88.81 96 GLY A N 1
ATOM 786 C CA . GLY A 1 96 ? -14.092 5.297 32.031 1.00 88.81 96 GLY A CA 1
ATOM 787 C C . GLY A 1 96 ? -15.343 5.543 31.185 1.00 88.81 96 GLY A C 1
ATOM 788 O O . GLY A 1 96 ? -16.440 5.154 31.609 1.00 88.81 96 GLY A O 1
ATOM 789 N N . ASN A 1 97 ? -15.202 6.150 29.998 1.00 89.38 97 ASN A N 1
ATOM 790 C CA . ASN A 1 97 ? -16.301 6.341 29.053 1.00 89.38 97 ASN A CA 1
ATOM 791 C C . ASN A 1 97 ? -16.454 5.124 28.124 1.00 89.38 97 ASN A C 1
ATOM 793 O O . ASN A 1 97 ? -15.976 5.105 26.990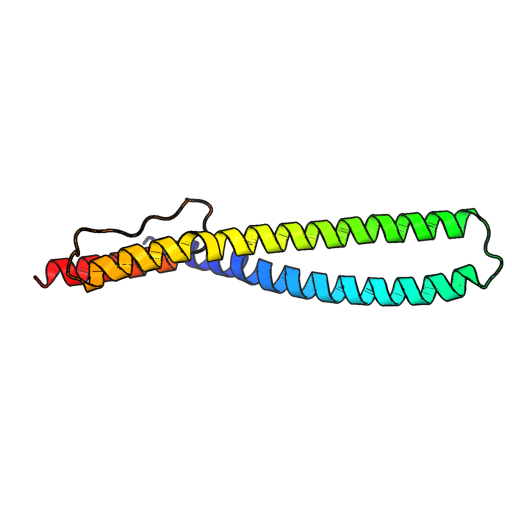 1.00 89.38 97 ASN A O 1
ATOM 797 N N . HIS A 1 98 ? -17.151 4.095 28.607 1.00 87.75 98 HIS A N 1
ATOM 798 C CA . HIS A 1 98 ? -17.351 2.840 27.868 1.00 87.75 98 HIS A CA 1
ATOM 799 C C . HIS A 1 98 ? -18.500 2.888 26.842 1.00 87.75 98 HIS A C 1
ATOM 801 O O . HIS A 1 98 ? -18.724 1.907 26.137 1.00 87.75 98 HIS A O 1
ATOM 807 N N . SER A 1 99 ? -19.207 4.017 26.718 1.00 88.00 99 SER A N 1
ATOM 808 C CA . SER A 1 99 ? -20.295 4.183 25.738 1.00 88.00 99 SER A CA 1
ATOM 809 C C . SER A 1 99 ? -19.786 4.363 24.301 1.00 88.00 99 SER A C 1
ATOM 811 O O . SER A 1 99 ? -20.523 4.200 23.328 1.00 88.00 99 SER A O 1
ATOM 813 N N . LEU A 1 100 ? -18.499 4.685 24.151 1.00 89.81 100 LEU A N 1
ATOM 814 C CA . LEU A 1 100 ? -17.875 4.931 22.860 1.00 89.81 100 LEU A CA 1
ATOM 815 C C . LEU A 1 100 ? -17.607 3.629 22.100 1.00 89.81 100 LEU A C 1
ATOM 817 O O . LEU A 1 100 ? -17.341 2.569 22.671 1.00 89.81 100 LEU A O 1
ATOM 821 N N . ARG A 1 101 ? -17.649 3.719 20.770 1.00 89.69 101 ARG A N 1
ATOM 822 C CA . ARG A 1 101 ? -17.281 2.633 19.860 1.00 89.69 101 ARG A CA 1
ATOM 823 C C . ARG A 1 101 ? -16.349 3.155 18.784 1.00 89.69 101 ARG A C 1
ATOM 825 O O . ARG A 1 101 ? -16.532 4.244 18.242 1.00 89.69 101 ARG A O 1
ATOM 832 N N . VAL A 1 102 ? -15.355 2.348 18.449 1.00 90.62 102 VAL A N 1
ATOM 833 C CA . VAL A 1 102 ? -14.426 2.639 17.366 1.00 90.62 102 VAL A CA 1
ATOM 834 C C . VAL A 1 102 ? -15.127 2.381 16.035 1.00 90.62 102 VAL A C 1
ATOM 836 O O . VAL A 1 102 ? -15.641 1.286 15.796 1.00 90.62 102 VAL A O 1
ATOM 839 N N . THR A 1 103 ? -15.103 3.368 15.139 1.00 88.69 103 THR A N 1
ATOM 840 C CA . THR A 1 103 ? -15.622 3.242 13.771 1.00 88.69 103 THR A CA 1
ATOM 841 C C . THR A 1 103 ? -14.530 3.548 12.748 1.00 88.69 103 THR A C 1
ATOM 843 O O . THR A 1 103 ? -13.784 4.520 12.868 1.00 88.69 103 THR A O 1
ATOM 846 N N . ILE A 1 104 ? -14.423 2.707 11.716 1.00 88.81 104 ILE A N 1
ATOM 847 C CA . ILE A 1 104 ? -13.471 2.885 10.609 1.00 88.81 104 ILE A CA 1
ATOM 848 C C . ILE A 1 104 ? -14.184 2.777 9.257 1.00 88.81 104 ILE A C 1
ATOM 850 O O . ILE A 1 104 ? -15.303 2.270 9.160 1.00 88.81 104 ILE A O 1
ATOM 854 N N . ARG A 1 105 ? -13.562 3.277 8.183 1.00 85.38 105 ARG A N 1
ATOM 855 C CA . ARG A 1 105 ? -14.186 3.311 6.852 1.00 85.38 105 ARG A CA 1
ATOM 856 C C . ARG A 1 105 ? -14.242 1.903 6.262 1.00 85.38 105 ARG A C 1
ATOM 858 O O . ARG A 1 105 ? -13.327 1.108 6.441 1.00 85.38 105 ARG A O 1
ATOM 865 N N . LYS A 1 106 ? -15.254 1.611 5.433 1.00 80.81 106 LYS A N 1
ATOM 866 C CA . LYS A 1 106 ? -15.415 0.296 4.764 1.00 80.81 106 LYS A CA 1
ATOM 867 C C . LYS A 1 106 ? -14.159 -0.187 4.020 1.00 80.81 106 LYS A C 1
ATOM 869 O O . LYS A 1 106 ? -13.916 -1.384 3.936 1.00 80.81 106 LYS A O 1
ATOM 874 N N . ARG A 1 107 ? -13.372 0.738 3.461 1.00 80.69 107 ARG A N 1
ATOM 875 C CA . ARG A 1 107 ? -12.151 0.431 2.694 1.00 80.69 107 ARG A CA 1
ATOM 876 C C . ARG A 1 107 ? -10.895 0.283 3.555 1.00 80.69 107 ARG A C 1
ATOM 878 O O . ARG A 1 107 ? -9.896 -0.217 3.035 1.00 80.69 107 ARG A O 1
ATOM 885 N N . ASP A 1 108 ? -10.949 0.693 4.819 1.00 85.69 108 ASP A N 1
ATOM 886 C CA . ASP A 1 108 ? -9.838 0.539 5.753 1.00 85.69 108 ASP A CA 1
ATOM 887 C C . ASP A 1 108 ? -9.579 -0.949 5.983 1.00 85.69 108 ASP A C 1
ATOM 889 O O . ASP A 1 108 ? -10.458 -1.798 5.811 1.00 85.69 108 ASP A O 1
ATOM 893 N N . MET A 1 109 ? -8.337 -1.293 6.293 1.00 83.44 109 MET A N 1
ATOM 894 C CA . MET A 1 109 ? -7.929 -2.696 6.282 1.00 83.44 109 MET A CA 1
ATOM 895 C C . MET A 1 109 ? -8.083 -3.345 7.652 1.00 83.44 109 MET A C 1
ATOM 897 O O . MET A 1 109 ? -8.188 -4.561 7.711 1.00 83.44 109 MET A O 1
ATOM 901 N N . ILE A 1 110 ? -8.212 -2.570 8.733 1.00 87.81 110 ILE A N 1
ATOM 902 C CA . ILE A 1 110 ? -8.103 -3.075 10.108 1.00 87.81 110 ILE A CA 1
ATOM 903 C C . ILE A 1 110 ? -9.426 -3.401 10.826 1.00 87.81 110 ILE A C 1
ATOM 905 O O . ILE A 1 110 ? -9.469 -3.423 12.053 1.00 87.81 110 ILE A O 1
ATOM 909 N N . HIS A 1 111 ? -10.494 -3.725 10.085 1.00 86.50 111 HIS A N 1
ATOM 910 C CA . HIS A 1 111 ? -11.822 -4.042 10.659 1.00 86.50 111 HIS A CA 1
ATOM 911 C C . HIS A 1 111 ? -11.773 -5.117 11.745 1.00 86.50 111 HIS A C 1
ATOM 913 O O . HIS A 1 111 ? -12.338 -4.928 12.811 1.00 86.50 111 HIS A O 1
ATOM 919 N N . GLY A 1 112 ? -11.013 -6.197 11.538 1.00 85.44 112 GLY A N 1
ATOM 920 C CA . GLY A 1 112 ? -10.919 -7.271 12.532 1.00 85.44 112 GLY A CA 1
ATOM 921 C C . GLY A 1 112 ? -10.270 -6.857 13.860 1.00 85.44 112 GLY A C 1
ATOM 922 O O . GLY A 1 112 ? -10.567 -7.462 14.887 1.00 85.44 112 GLY A O 1
ATOM 923 N N . LEU A 1 113 ? -9.398 -5.842 13.863 1.00 88.38 113 LEU 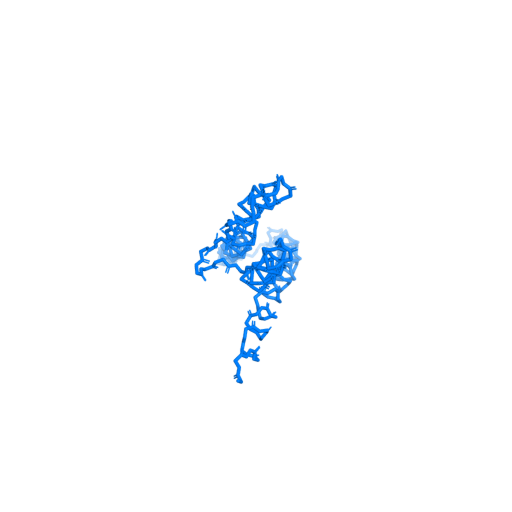A N 1
ATOM 924 C CA . LEU A 1 113 ? -8.861 -5.265 15.100 1.00 88.38 113 LEU A CA 1
ATOM 925 C C . LEU A 1 113 ? -9.936 -4.424 15.794 1.00 88.38 113 LEU A C 1
ATOM 927 O O . LEU A 1 113 ? -10.157 -4.576 16.990 1.00 88.38 113 LEU A O 1
ATOM 931 N N . VAL A 1 114 ? -10.634 -3.589 15.026 1.00 91.31 114 VAL A N 1
ATOM 932 C CA . VAL A 1 114 ? -11.717 -2.727 15.516 1.00 91.31 114 VAL A CA 1
ATOM 933 C C . VAL A 1 114 ? -12.862 -3.536 16.120 1.00 91.31 114 VAL A C 1
ATOM 935 O O . VAL A 1 114 ? -13.328 -3.201 17.204 1.00 91.31 114 VAL A O 1
ATOM 938 N N . ASP A 1 115 ? -13.257 -4.640 15.486 1.00 91.75 115 ASP A N 1
ATOM 939 C CA . ASP A 1 115 ? -14.291 -5.542 15.999 1.00 91.75 115 ASP A CA 1
ATOM 940 C C . ASP A 1 115 ? -13.906 -6.116 17.371 1.00 91.75 115 ASP A C 1
ATOM 942 O O . ASP A 1 115 ? -14.723 -6.149 18.290 1.00 91.75 115 ASP A O 1
ATOM 946 N N . LYS A 1 116 ? -12.642 -6.529 17.537 1.00 91.81 116 LYS A N 1
ATOM 947 C CA . LYS A 1 116 ? -12.128 -7.043 18.816 1.00 91.81 116 LYS A CA 1
ATOM 948 C C . LYS A 1 116 ? -12.056 -5.956 19.883 1.00 91.81 116 LYS A C 1
ATOM 950 O O . LYS A 1 116 ? -12.418 -6.220 21.023 1.00 91.81 116 LYS A O 1
ATOM 955 N N . ILE A 1 117 ? -11.616 -4.751 19.521 1.00 93.00 117 ILE A N 1
ATOM 956 C CA . ILE A 1 117 ? -11.591 -3.608 20.441 1.00 93.00 117 ILE A CA 1
ATOM 957 C C . ILE A 1 117 ? -13.011 -3.300 20.917 1.00 93.00 117 ILE A C 1
ATOM 959 O O . ILE A 1 117 ? -13.245 -3.226 22.116 1.00 93.00 117 ILE A O 1
ATOM 963 N N . ASN A 1 118 ? -13.977 -3.205 20.003 1.00 93.56 118 ASN A N 1
ATOM 964 C CA . ASN A 1 118 ? -15.369 -2.942 20.360 1.00 93.56 118 ASN A CA 1
ATOM 965 C C . ASN A 1 118 ? -15.963 -4.040 21.255 1.00 93.56 118 ASN A C 1
ATOM 967 O O . ASN A 1 118 ? -16.680 -3.714 22.197 1.00 93.56 118 ASN A O 1
ATOM 971 N N . ALA A 1 119 ? -15.623 -5.312 21.023 1.00 92.75 119 ALA A N 1
ATOM 972 C CA . ALA A 1 119 ? -16.030 -6.406 21.904 1.00 92.75 119 ALA A CA 1
ATOM 973 C C . ALA A 1 119 ? -15.446 -6.267 23.324 1.00 92.75 119 ALA A C 1
ATOM 975 O O . ALA A 1 119 ? -16.144 -6.522 24.302 1.00 92.75 119 ALA A O 1
ATOM 976 N N . ILE A 1 120 ? -14.189 -5.823 23.454 1.00 92.19 120 ILE A N 1
ATOM 977 C CA . ILE A 1 120 ? -13.569 -5.549 24.761 1.00 92.19 120 ILE A CA 1
ATOM 978 C C . ILE A 1 120 ? -14.296 -4.402 25.469 1.00 92.19 120 ILE A C 1
ATOM 980 O O . ILE A 1 120 ? -14.622 -4.531 26.647 1.00 92.19 120 ILE A O 1
ATOM 984 N N . ILE A 1 121 ? -14.590 -3.307 24.761 1.00 92.38 121 ILE A N 1
ATOM 985 C CA . ILE A 1 121 ? -15.317 -2.166 25.339 1.00 92.38 121 ILE A CA 1
ATOM 986 C C . ILE A 1 121 ? -16.703 -2.613 25.830 1.00 92.38 121 ILE A C 1
ATOM 988 O O . ILE A 1 121 ? -17.098 -2.274 26.942 1.00 92.38 121 ILE A O 1
ATOM 992 N N . GLU A 1 122 ? -17.409 -3.440 25.056 1.00 93.12 122 GLU A N 1
ATOM 993 C CA . GLU A 1 122 ? -18.713 -3.989 25.448 1.00 93.12 122 GLU A CA 1
ATOM 994 C C . GLU A 1 122 ? -18.627 -4.860 26.716 1.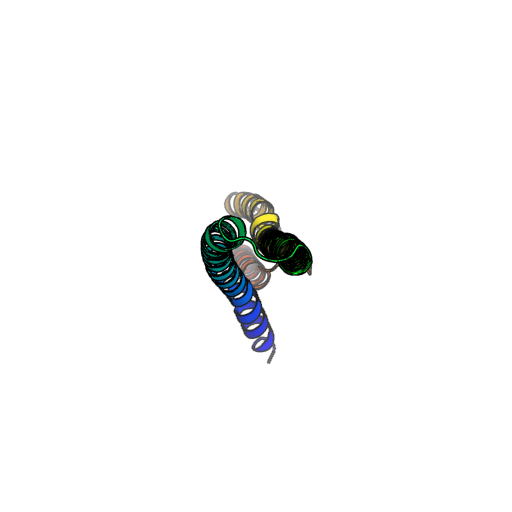00 93.12 122 GLU A C 1
ATOM 996 O O . GLU A 1 122 ? -19.507 -4.804 27.576 1.00 93.12 122 GLU A O 1
ATOM 1001 N N . MET A 1 123 ? -17.560 -5.649 26.878 1.00 91.62 123 MET A N 1
ATOM 1002 C CA . MET A 1 123 ? -17.336 -6.426 28.103 1.00 91.62 123 MET A CA 1
ATOM 1003 C C . MET A 1 123 ? -17.066 -5.539 29.324 1.00 91.62 123 MET A C 1
ATOM 1005 O O . MET A 1 123 ? -17.505 -5.872 30.424 1.00 91.62 123 MET A O 1
ATOM 1009 N N . LEU A 1 124 ? -16.344 -4.431 29.143 1.00 90.06 124 LEU A N 1
ATOM 1010 C CA . LEU A 1 124 ? -16.070 -3.461 30.208 1.00 90.06 124 LEU A CA 1
ATOM 1011 C C . LEU A 1 124 ? -17.322 -2.679 30.612 1.00 90.06 124 LEU A C 1
ATOM 1013 O O . LEU A 1 124 ? -17.478 -2.328 31.778 1.00 90.06 124 LEU A O 1
ATOM 1017 N N . GLU A 1 125 ? -18.219 -2.420 29.666 1.00 90.19 125 GLU A N 1
ATOM 1018 C CA . GLU A 1 125 ? -19.508 -1.784 29.927 1.00 90.19 125 GLU A CA 1
ATOM 1019 C C . GLU A 1 125 ? -20.431 -2.691 30.750 1.00 90.19 125 GLU A C 1
ATOM 1021 O O . GLU A 1 125 ? -21.015 -2.230 31.722 1.00 90.19 125 GLU A O 1
ATOM 1026 N N . LYS A 1 126 ? -20.485 -3.994 30.440 1.00 87.31 126 LYS A N 1
ATOM 1027 C CA . LYS A 1 126 ? -21.304 -4.985 31.171 1.00 87.31 126 LYS A CA 1
ATOM 1028 C C . LYS A 1 126 ? -20.801 -5.332 32.578 1.00 87.31 126 LYS A C 1
ATOM 1030 O O . LYS A 1 126 ? -21.509 -6.009 33.314 1.00 87.31 126 LYS A O 1
ATOM 1035 N N . LYS A 1 127 ? -19.558 -4.970 32.916 1.00 76.31 127 LYS A N 1
ATOM 1036 C CA . LYS A 1 127 ? -18.957 -5.203 34.242 1.00 76.31 127 LYS A CA 1
ATOM 1037 C C . LYS A 1 127 ? -19.155 -4.039 35.222 1.00 76.31 127 LYS A C 1
ATOM 1039 O O . LYS A 1 127 ? -18.777 -4.195 36.382 1.00 76.31 127 LYS A O 1
ATOM 1044 N N . LYS A 1 128 ? -19.673 -2.899 34.758 1.00 56.19 128 LYS A N 1
ATOM 1045 C CA . LYS A 1 128 ? -20.190 -1.828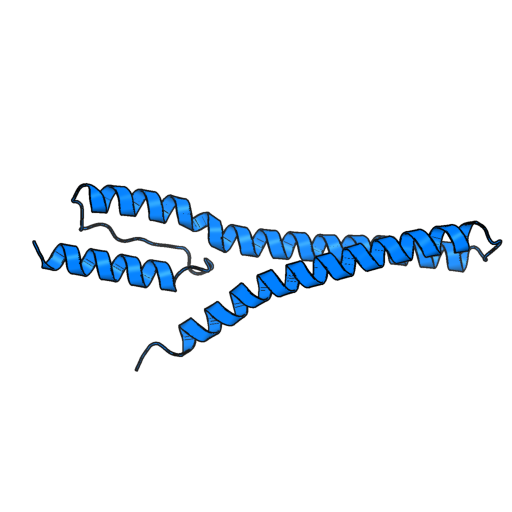 35.620 1.00 56.19 128 LYS A CA 1
ATOM 1046 C C . LYS A 1 128 ? -21.599 -2.180 36.080 1.00 56.19 128 LYS A C 1
ATOM 1048 O O . LYS A 1 128 ? -21.915 -1.799 37.224 1.00 56.19 128 LYS A O 1
#

Secondary structure (DSSP, 8-state):
---HHHHHHHHHHHHHHHHHHHHHHHHHHHHHHHHHHHHHHHHTT--HHHHHHHHHHHHHHHHHHHHHHHHHHHHHHHHHTTHHHHHHHHHHHHTT-TT------TT-S-HHHHHHHHHHHHHHHTT-

Foldseek 3Di:
DPDPVLVVLLVVLVVLLVVLVVVLVVLVVVLVVLVVVLVVCVVDPDDPVVNVVSVVVNVVSVVVSVVSVVVNVVSVCLAVVLVVQVVVQVVVVVVVPLVDARDDDPSRSCVVVSVVVNVVSVVSVVVD

Sequence (128 aa):
MKNRRSMFFWKTKFTLLFFNIALLGIALFCLAVFYGLGRILTEYEYSLGWRLGFILLEVGFMGFIFSILISMFLVLHRILGPLPRIESVLSEVIKGNHSLRVTIRKRDMIHGLVDKINAIIEMLEKKK